Protein AF-A0A972BGI9-F1 (afdb_monomer_lite)

Secondary structure (DSSP, 8-state):
---------EEEBTTT--EEE--EEETTEEE-HHHHHHHHHS-TTSTTHHHHHHHHHHHHHHHHHHGGGS----------------PPP---

Radius of gyration: 20.23 Å; chains: 1; bounding box: 32×58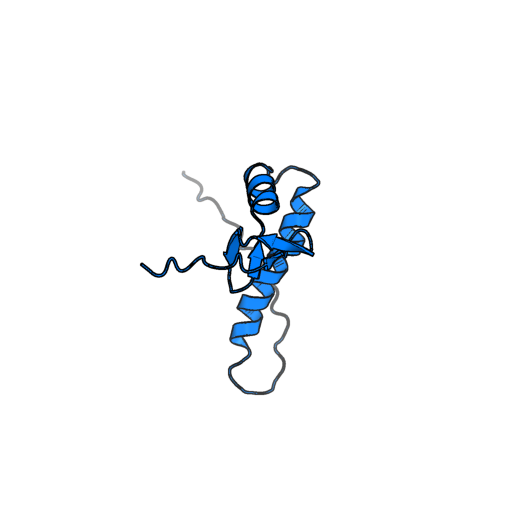×58 Å

Sequence (92 aa):
MIGMERQPSVVDCIICQREMPLGICILGMSICPQCEEDLVASRATHSGYDRYVERLRVLWRHIFNADTEVKGEAGFAKKSMEAVECLEPSTG

Foldseek 3Di:
DPPPPPDQQQFQALQPRDREGFDDAAPNHGHHPVRVVVLVPDDPPDPCNVSVVVSCVVSVVSVVVVVVPPDDDDDDDDDDDDDDDDDDDDDD

Structure (mmCIF, N/CA/C/O backbone):
data_AF-A0A972BGI9-F1
#
_entry.id   AF-A0A972BGI9-F1
#
loop_
_atom_site.group_PDB
_atom_site.id
_atom_site.type_symbol
_atom_site.label_atom_id
_atom_site.label_alt_id
_atom_site.label_comp_id
_atom_site.label_asym_id
_atom_site.label_entity_id
_atom_site.label_seq_id
_atom_site.pdbx_PDB_ins_code
_atom_site.Cartn_x
_atom_site.Cartn_y
_atom_site.Cartn_z
_atom_site.occupancy
_atom_site.B_iso_or_equiv
_atom_site.auth_seq_id
_atom_site.auth_comp_id
_atom_site.auth_asym_id
_atom_site.auth_atom_id
_atom_site.pdbx_PDB_model_num
ATOM 1 N N . MET A 1 1 ? -16.857 30.722 17.753 1.00 39.25 1 MET A N 1
ATOM 2 C CA . MET A 1 1 ? -16.506 29.745 16.703 1.00 39.25 1 MET A CA 1
ATOM 3 C C . MET A 1 1 ? -15.509 28.780 17.306 1.00 39.25 1 MET A C 1
ATOM 5 O O . MET A 1 1 ? -14.365 29.160 17.499 1.00 39.25 1 MET A O 1
ATOM 9 N N . ILE A 1 2 ? -15.960 27.593 17.711 1.00 46.47 2 ILE A N 1
ATOM 10 C CA . ILE A 1 2 ? -15.057 26.537 18.174 1.00 46.47 2 ILE A CA 1
ATOM 11 C C . ILE A 1 2 ? -14.485 25.932 16.894 1.00 46.47 2 ILE A C 1
ATOM 13 O O . ILE A 1 2 ? -15.185 25.205 16.192 1.00 46.47 2 ILE A O 1
ATOM 17 N N . GLY A 1 3 ? -13.266 26.320 16.525 1.00 52.12 3 GLY A N 1
ATOM 18 C CA . GLY A 1 3 ? -12.525 25.587 15.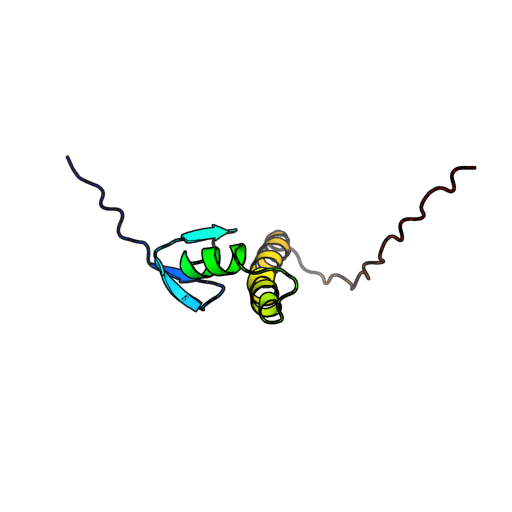511 1.00 52.12 3 GLY A CA 1
ATOM 19 C C . GLY A 1 3 ? -12.260 24.202 16.081 1.00 52.12 3 GLY A C 1
ATOM 20 O O . GLY A 1 3 ? -11.482 24.071 17.017 1.00 52.12 3 GLY A O 1
ATOM 21 N N . MET A 1 4 ? -12.951 23.178 15.579 1.00 51.34 4 MET A N 1
ATOM 22 C CA . MET A 1 4 ? -12.518 21.796 15.764 1.00 51.34 4 MET A CA 1
ATOM 23 C C . MET A 1 4 ? -11.226 21.634 14.966 1.00 51.34 4 MET A C 1
ATOM 25 O O . MET A 1 4 ? -11.233 21.199 13.815 1.00 51.34 4 MET A O 1
ATOM 29 N N . GLU A 1 5 ? -10.114 22.039 15.565 1.00 54.84 5 GLU A N 1
ATOM 30 C CA . GLU A 1 5 ? -8.790 21.564 15.196 1.00 54.84 5 GLU A CA 1
ATOM 31 C C . GLU A 1 5 ? -8.831 20.044 15.383 1.00 54.84 5 GLU A C 1
ATOM 33 O O . GLU A 1 5 ? -8.735 19.519 16.492 1.00 54.84 5 GLU A O 1
ATOM 38 N N . ARG A 1 6 ? -9.113 19.326 14.287 1.00 60.69 6 ARG A N 1
ATOM 39 C CA . ARG A 1 6 ? -8.959 17.874 14.226 1.00 60.69 6 ARG A CA 1
ATOM 40 C C . ARG A 1 6 ? -7.491 17.612 14.525 1.00 60.69 6 ARG A C 1
ATOM 42 O O . ARG A 1 6 ? -6.650 17.785 13.647 1.00 60.69 6 ARG A O 1
ATOM 49 N N . GLN A 1 7 ? -7.206 17.263 15.778 1.00 58.09 7 GLN A N 1
ATOM 50 C CA . GLN A 1 7 ? -5.929 16.704 16.202 1.00 58.09 7 GLN A CA 1
ATOM 51 C C . GLN A 1 7 ? -5.492 15.708 15.123 1.00 58.09 7 GLN A C 1
ATOM 53 O O . GLN A 1 7 ? -6.310 14.855 14.754 1.00 58.09 7 GLN A O 1
ATOM 58 N N . PRO A 1 8 ? -4.282 15.834 14.553 1.00 59.44 8 PRO A N 1
ATOM 59 C CA . PRO A 1 8 ? -3.825 14.883 13.560 1.00 59.44 8 PRO A CA 1
ATOM 60 C C . PRO A 1 8 ? -3.776 13.525 14.252 1.00 59.44 8 PRO A C 1
ATOM 62 O O . PRO A 1 8 ? -2.941 13.289 15.122 1.00 59.44 8 PRO A O 1
ATOM 65 N N . SER A 1 9 ? -4.724 12.653 13.914 1.00 68.50 9 SER A N 1
ATOM 66 C CA . SER A 1 9 ? -4.713 11.272 14.368 1.00 68.50 9 SER A CA 1
ATOM 67 C C . SER A 1 9 ? -3.466 10.641 13.771 1.00 68.50 9 SER A C 1
ATOM 69 O O . SER A 1 9 ? -3.401 10.405 12.560 1.00 68.50 9 SER A O 1
ATOM 71 N N . VAL A 1 10 ? -2.452 10.466 14.609 1.00 78.44 10 VAL A N 1
ATOM 72 C CA . VAL A 1 10 ? -1.249 9.732 14.251 1.00 78.44 10 VAL A CA 1
ATOM 73 C C . VAL A 1 10 ? -1.638 8.265 14.160 1.00 78.44 10 VAL A C 1
ATOM 75 O O . VAL A 1 10 ? -2.302 7.735 15.051 1.00 78.44 10 VAL A O 1
ATOM 78 N N . VAL A 1 11 ? -1.297 7.643 13.040 1.00 84.19 11 VAL A N 1
ATOM 79 C CA . VAL A 1 11 ? -1.659 6.260 12.741 1.00 84.19 11 VAL A CA 1
ATOM 80 C C . VAL A 1 11 ? -0.454 5.515 12.185 1.00 84.19 11 VAL A C 1
ATOM 82 O O . VAL A 1 11 ? 0.414 6.098 11.527 1.00 84.19 11 VAL A O 1
ATOM 85 N N . ASP A 1 12 ? -0.404 4.212 12.439 1.00 90.50 12 ASP A N 1
ATOM 86 C CA . ASP A 1 12 ? 0.661 3.354 11.937 1.00 90.50 12 ASP A CA 1
ATOM 87 C C . ASP A 1 12 ? 0.505 3.095 10.438 1.00 90.50 12 ASP A C 1
ATOM 89 O O . ASP A 1 12 ? -0.501 2.562 9.962 1.00 90.50 12 ASP A O 1
ATOM 93 N N . CYS A 1 13 ? 1.525 3.451 9.659 1.00 92.25 13 CYS A N 1
ATOM 94 C CA . CYS A 1 13 ? 1.550 3.125 8.237 1.00 92.25 13 CYS A CA 1
ATOM 95 C C . CYS A 1 13 ? 1.883 1.643 8.016 1.00 92.25 13 CYS A C 1
ATOM 97 O O . CYS A 1 13 ? 2.963 1.191 8.394 1.00 92.25 13 CYS A O 1
ATOM 99 N N . ILE A 1 14 ? 1.049 0.898 7.290 1.00 92.50 14 ILE A N 1
ATOM 100 C CA . ILE A 1 14 ? 1.303 -0.530 7.016 1.00 92.50 14 ILE A CA 1
ATOM 101 C C . ILE A 1 14 ? 2.541 -0.796 6.138 1.00 92.50 14 ILE A C 1
ATOM 103 O O . ILE A 1 14 ? 3.061 -1.911 6.124 1.00 92.50 14 ILE A O 1
ATOM 107 N N . ILE A 1 15 ? 3.041 0.212 5.411 1.00 92.38 15 ILE A N 1
ATOM 108 C CA . ILE A 1 15 ? 4.186 0.083 4.492 1.00 92.38 15 ILE A CA 1
ATOM 109 C C . ILE A 1 15 ? 5.521 0.366 5.198 1.00 92.38 15 ILE A C 1
ATOM 111 O O . ILE A 1 15 ? 6.476 -0.419 5.093 1.00 92.38 15 ILE A O 1
ATOM 115 N N . CYS A 1 16 ? 5.621 1.501 5.897 1.00 92.00 16 CYS A N 1
ATOM 116 C CA . CYS A 1 16 ? 6.849 1.911 6.583 1.00 92.00 16 CYS A CA 1
ATOM 117 C C . CYS A 1 16 ? 6.862 1.595 8.082 1.00 92.00 16 CYS A C 1
ATOM 119 O O . CYS A 1 16 ? 7.940 1.648 8.669 1.00 92.00 16 CYS A O 1
ATOM 121 N N . GLN A 1 17 ? 5.721 1.203 8.664 1.00 90.31 17 GLN A N 1
ATOM 122 C CA . GLN A 1 17 ? 5.539 0.883 10.088 1.00 90.31 17 GLN A CA 1
ATOM 123 C C . GLN A 1 17 ? 5.980 2.026 11.006 1.00 90.31 17 GLN A C 1
ATOM 125 O O . GLN A 1 17 ? 6.613 1.804 12.034 1.00 90.31 17 GLN A O 1
ATOM 130 N N . ARG A 1 18 ? 5.717 3.262 10.575 1.00 90.31 18 ARG A N 1
ATOM 131 C CA . ARG A 1 18 ? 5.965 4.468 11.361 1.00 90.31 18 ARG A CA 1
ATOM 132 C C . ARG A 1 18 ? 4.641 5.149 11.656 1.00 90.31 18 ARG A C 1
ATOM 134 O O . ARG A 1 18 ? 3.793 5.245 10.765 1.00 90.31 18 ARG A O 1
ATOM 141 N N . GLU A 1 19 ? 4.547 5.666 12.869 1.00 87.06 19 GLU A N 1
ATOM 142 C CA . GLU A 1 19 ? 3.513 6.583 13.322 1.00 87.06 19 GLU A CA 1
ATOM 143 C C . GLU A 1 19 ? 3.616 7.894 12.541 1.00 87.06 19 GLU A C 1
ATOM 145 O O . GLU A 1 19 ? 4.591 8.642 12.655 1.00 87.06 19 GLU A O 1
ATOM 150 N N . MET A 1 20 ? 2.639 8.140 11.674 1.00 85.56 20 MET A N 1
ATOM 151 C CA . MET A 1 20 ? 2.644 9.256 10.728 1.00 85.56 20 MET A CA 1
ATOM 152 C C . MET A 1 20 ? 1.258 9.912 10.684 1.00 85.56 20 MET A C 1
ATOM 154 O O . MET A 1 20 ? 0.266 9.284 11.070 1.00 85.56 20 MET A O 1
ATOM 158 N N . PRO A 1 21 ? 1.152 11.169 10.210 1.00 82.00 21 PRO A N 1
ATOM 159 C CA . PRO A 1 21 ? -0.148 11.763 9.927 1.00 82.00 21 PRO A CA 1
ATOM 160 C C . PRO A 1 21 ? -0.941 10.881 8.957 1.00 82.00 21 PRO A C 1
ATOM 162 O O . PRO A 1 21 ? -0.378 10.287 8.032 1.00 82.00 21 PRO A O 1
ATOM 165 N N . LEU A 1 22 ? -2.252 10.809 9.189 1.00 78.38 22 LEU A N 1
ATOM 166 C CA . LEU A 1 22 ? -3.187 10.037 8.379 1.00 78.38 22 LEU A CA 1
ATOM 167 C C . LEU A 1 22 ? -3.086 10.442 6.896 1.00 78.38 22 LEU A C 1
ATOM 169 O O . LEU A 1 22 ? -3.367 11.587 6.546 1.00 78.38 22 LEU A O 1
ATOM 173 N N . GLY A 1 23 ? -2.681 9.494 6.048 1.00 84.38 23 GLY A N 1
ATOM 174 C CA . GLY A 1 23 ? -2.825 9.570 4.593 1.00 84.38 23 GLY A CA 1
ATOM 175 C C . GLY A 1 23 ? -4.106 8.858 4.158 1.00 84.38 23 GLY A C 1
ATOM 176 O O . GLY A 1 23 ? -5.180 9.116 4.705 1.00 84.38 23 GLY A O 1
ATOM 177 N N . ILE A 1 24 ? -4.004 7.920 3.217 1.00 90.31 24 ILE A N 1
ATOM 178 C CA . ILE A 1 24 ? -5.137 7.065 2.840 1.00 90.31 24 ILE A CA 1
ATOM 179 C C . ILE A 1 24 ? -5.402 5.968 3.877 1.00 90.31 24 ILE A C 1
ATOM 181 O O . ILE A 1 24 ? -4.489 5.433 4.510 1.00 90.31 24 ILE A O 1
ATOM 185 N N . CYS A 1 25 ? -6.674 5.603 4.024 1.00 88.38 25 CYS A N 1
ATOM 186 C CA . CYS A 1 25 ? -7.121 4.505 4.873 1.00 88.38 25 CYS A CA 1
ATOM 187 C C . CYS A 1 25 ? -7.883 3.477 4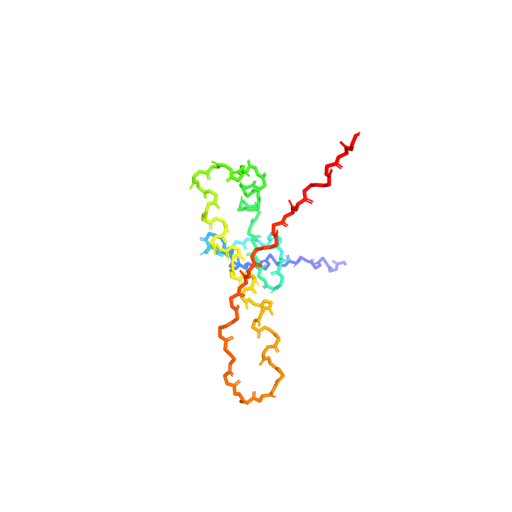.031 1.00 88.38 25 CYS A C 1
ATOM 189 O O . CYS A 1 25 ? -8.829 3.826 3.324 1.00 88.38 25 CYS A O 1
ATOM 191 N N . ILE A 1 26 ? -7.471 2.212 4.100 1.00 87.88 26 ILE A N 1
ATOM 192 C CA . ILE A 1 26 ? -8.037 1.091 3.347 1.00 87.88 26 ILE A CA 1
ATOM 193 C C . ILE A 1 26 ? -8.354 -0.021 4.346 1.00 87.88 26 ILE A C 1
ATOM 195 O O . ILE A 1 26 ? -7.456 -0.522 5.016 1.00 87.88 26 ILE A O 1
ATOM 199 N N . LEU A 1 27 ? -9.628 -0.413 4.459 1.00 86.62 27 LEU A N 1
ATOM 200 C CA . LEU A 1 27 ? -10.085 -1.467 5.385 1.00 86.62 27 LEU A CA 1
ATOM 201 C C . LEU A 1 27 ? -9.651 -1.242 6.849 1.00 86.6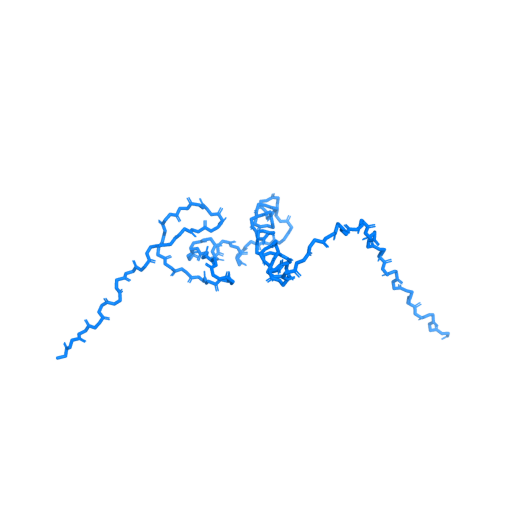2 27 LEU A C 1
ATOM 203 O O . LEU A 1 27 ? -9.301 -2.183 7.555 1.00 86.62 27 LEU A O 1
ATOM 207 N N . GLY A 1 28 ? -9.635 0.016 7.301 1.00 82.69 28 GLY A N 1
ATOM 208 C CA . GLY A 1 28 ? -9.209 0.381 8.658 1.00 82.69 28 GLY A CA 1
ATOM 209 C C . GLY A 1 28 ? -7.691 0.424 8.865 1.00 82.69 28 GLY A C 1
ATOM 210 O O . GLY A 1 28 ? -7.243 0.747 9.960 1.00 82.69 28 GLY A O 1
ATOM 211 N N . MET A 1 29 ? -6.897 0.142 7.831 1.00 87.38 29 MET A N 1
ATOM 212 C CA . MET A 1 29 ? -5.442 0.259 7.846 1.00 87.38 29 MET A CA 1
ATOM 213 C C . MET A 1 29 ? -4.984 1.518 7.119 1.00 87.38 29 MET A C 1
ATOM 215 O O . MET A 1 29 ? -5.487 1.851 6.048 1.00 87.38 29 MET A O 1
ATOM 219 N N . SER A 1 30 ? -3.991 2.198 7.677 1.00 90.75 30 SER A N 1
ATOM 220 C CA . SER A 1 30 ? -3.471 3.458 7.149 1.00 90.75 30 SER A CA 1
ATOM 221 C C . SER A 1 30 ? -2.198 3.292 6.330 1.00 90.75 30 SER A C 1
ATOM 223 O O . SER A 1 30 ? -1.314 2.497 6.658 1.00 90.75 30 SER A O 1
ATOM 225 N N . ILE A 1 31 ? -2.074 4.111 5.289 1.00 92.12 31 ILE A N 1
ATOM 226 C CA . ILE A 1 31 ? -0.836 4.351 4.551 1.00 92.12 31 ILE A CA 1
ATOM 227 C C . ILE A 1 31 ? -0.535 5.843 4.667 1.00 92.12 31 ILE A C 1
ATOM 229 O O . ILE A 1 31 ? -1.408 6.685 4.475 1.00 92.12 31 ILE A O 1
ATOM 233 N N . CYS A 1 32 ? 0.697 6.180 5.031 1.00 93.00 32 CYS A N 1
ATOM 234 C CA . CYS A 1 32 ? 1.103 7.572 5.161 1.00 93.00 32 CYS A CA 1
ATOM 235 C C . CYS A 1 32 ? 1.290 8.242 3.785 1.00 93.00 32 CYS A C 1
ATOM 237 O O . CYS A 1 32 ? 1.595 7.545 2.813 1.00 93.00 32 CYS A O 1
ATOM 239 N N . PRO A 1 33 ? 1.215 9.584 3.703 1.00 92.19 33 PRO A N 1
ATOM 240 C CA . PRO A 1 33 ? 1.291 10.304 2.428 1.00 92.19 33 PRO A CA 1
ATOM 241 C C . PRO A 1 33 ? 2.573 10.029 1.629 1.00 92.19 33 PRO A C 1
ATOM 243 O O . PRO A 1 33 ? 2.533 9.905 0.414 1.00 92.19 33 PRO A O 1
ATOM 246 N N . GLN A 1 34 ? 3.714 9.873 2.310 1.00 92.69 34 GLN A N 1
ATOM 247 C CA . GLN A 1 34 ? 4.989 9.572 1.645 1.00 92.69 34 GLN A CA 1
ATOM 248 C C . GLN A 1 34 ? 4.968 8.199 0.967 1.00 92.69 34 GLN A C 1
ATOM 250 O O . GLN A 1 34 ? 5.348 8.070 -0.188 1.00 92.69 34 GLN A O 1
ATOM 255 N N . CYS A 1 35 ? 4.486 7.166 1.668 1.00 91.69 35 CYS A N 1
ATOM 256 C CA . CYS A 1 35 ? 4.410 5.828 1.089 1.00 91.69 35 CYS A CA 1
ATOM 257 C C . CYS A 1 35 ? 3.339 5.721 0.004 1.00 91.69 35 CYS A C 1
ATOM 259 O O . CYS A 1 35 ? 3.480 4.891 -0.886 1.00 91.69 35 CYS A O 1
ATOM 261 N N . GLU A 1 36 ? 2.274 6.516 0.084 1.00 92.56 36 GLU A N 1
ATOM 262 C CA . GLU A 1 36 ? 1.290 6.638 -0.989 1.00 92.56 36 GLU A CA 1
ATOM 263 C C . GLU A 1 36 ? 1.923 7.241 -2.249 1.00 92.56 36 GLU A C 1
ATOM 265 O O . GLU A 1 36 ? 1.825 6.645 -3.320 1.00 92.56 36 GLU A O 1
ATOM 270 N N . GLU A 1 37 ? 2.620 8.372 -2.119 1.00 92.94 37 GLU A N 1
ATOM 271 C CA . GLU A 1 37 ? 3.296 9.032 -3.240 1.00 92.94 37 GLU A CA 1
ATOM 272 C C . GLU A 1 37 ? 4.353 8.118 -3.873 1.00 92.94 37 GLU A C 1
ATOM 274 O O . GLU A 1 37 ? 4.342 7.912 -5.089 1.00 92.94 37 GLU A O 1
ATOM 279 N N . ASP A 1 38 ? 5.196 7.484 -3.053 1.00 92.12 38 ASP A N 1
ATOM 280 C CA . ASP A 1 38 ? 6.196 6.525 -3.524 1.00 92.12 38 ASP A CA 1
ATOM 281 C C . ASP A 1 38 ? 5.551 5.329 -4.238 1.00 92.12 38 ASP A C 1
ATOM 283 O O . ASP A 1 38 ? 6.066 4.863 -5.257 1.00 92.12 38 ASP A O 1
ATOM 287 N N . LEU A 1 39 ? 4.427 4.815 -3.724 1.00 90.31 39 LEU A N 1
ATOM 288 C CA . LEU A 1 39 ? 3.709 3.690 -4.325 1.00 90.31 39 LEU A CA 1
ATOM 289 C C . LEU A 1 39 ? 3.144 4.058 -5.701 1.00 90.31 39 LEU A C 1
ATOM 291 O O . LEU A 1 39 ? 3.266 3.262 -6.632 1.00 90.31 39 LEU A O 1
ATOM 295 N N . VAL A 1 40 ? 2.543 5.245 -5.826 1.00 90.50 40 VAL A N 1
ATOM 296 C CA . VAL A 1 40 ? 1.958 5.751 -7.080 1.00 90.50 40 VAL A CA 1
ATOM 297 C C . VAL A 1 40 ? 3.045 6.082 -8.104 1.00 90.50 40 VAL A C 1
ATOM 299 O O . VAL A 1 40 ? 2.872 5.815 -9.294 1.00 90.50 40 VAL A O 1
ATOM 302 N N . ALA A 1 41 ? 4.177 6.627 -7.656 1.00 92.06 41 ALA A N 1
ATOM 303 C CA . ALA A 1 41 ? 5.315 6.936 -8.518 1.00 92.06 41 ALA A CA 1
ATOM 304 C C . ALA A 1 41 ? 6.098 5.680 -8.951 1.00 92.06 41 ALA A C 1
ATOM 306 O O . ALA A 1 41 ? 6.766 5.684 -9.989 1.00 92.06 41 ALA A O 1
ATOM 307 N N . SER A 1 42 ? 6.027 4.595 -8.175 1.00 91.06 42 SER A N 1
ATOM 308 C CA . SER A 1 42 ? 6.730 3.345 -8.467 1.00 91.06 42 SER A CA 1
ATOM 309 C C . SER A 1 42 ? 6.041 2.538 -9.569 1.00 91.06 42 SER A C 1
ATOM 311 O O . SER A 1 42 ? 4.839 2.288 -9.543 1.00 91.06 42 SER A O 1
ATOM 313 N N . ARG A 1 43 ? 6.824 2.021 -10.523 1.00 90.19 43 ARG A N 1
ATOM 314 C CA . ARG A 1 43 ? 6.328 1.058 -11.526 1.00 90.19 43 ARG A CA 1
ATOM 315 C C . ARG A 1 43 ? 6.414 -0.369 -10.981 1.00 90.19 43 ARG A C 1
ATOM 317 O O . ARG A 1 43 ? 7.397 -0.729 -10.338 1.00 90.19 43 ARG A O 1
ATOM 324 N N . ALA A 1 44 ? 5.457 -1.219 -11.350 1.00 87.75 44 ALA A N 1
ATOM 325 C CA . ALA A 1 44 ? 5.442 -2.637 -10.971 1.00 87.75 44 ALA A CA 1
ATOM 326 C C . ALA A 1 44 ? 6.673 -3.434 -11.452 1.00 87.75 44 ALA A C 1
ATOM 328 O O . ALA A 1 44 ? 6.944 -4.520 -10.957 1.00 87.75 44 ALA A O 1
ATOM 329 N N . THR A 1 45 ? 7.434 -2.896 -12.409 1.00 88.19 45 THR A N 1
ATOM 330 C CA . THR A 1 45 ? 8.675 -3.494 -12.921 1.00 88.19 45 THR A CA 1
ATOM 331 C C . THR A 1 45 ? 9.904 -3.199 -12.056 1.00 88.19 45 THR A C 1
ATOM 333 O O . THR A 1 45 ? 10.979 -3.717 -12.349 1.00 88.19 45 THR A O 1
ATOM 336 N N . HIS A 1 46 ? 9.804 -2.328 -11.045 1.00 88.00 46 HIS A N 1
ATOM 337 C CA . HIS A 1 46 ? 10.933 -2.042 -10.158 1.00 88.00 46 HIS A CA 1
ATOM 338 C C . HIS A 1 46 ? 11.125 -3.171 -9.146 1.00 88.00 46 HIS A C 1
ATOM 340 O O . HIS A 1 46 ? 10.176 -3.596 -8.499 1.00 88.00 46 HIS A O 1
ATOM 346 N N . SER A 1 47 ? 12.378 -3.568 -8.920 1.00 82.00 47 SER A N 1
ATOM 347 C CA . SER A 1 47 ? 12.759 -4.591 -7.932 1.00 82.00 47 SER A CA 1
ATOM 348 C C . SER A 1 47 ? 12.386 -4.244 -6.485 1.00 82.00 47 SER A C 1
ATOM 350 O O . SER A 1 47 ? 12.356 -5.114 -5.625 1.00 82.00 47 SER A O 1
ATOM 352 N N . GLY A 1 48 ? 12.103 -2.971 -6.191 1.00 84.12 48 GLY A N 1
ATOM 353 C CA . GLY A 1 48 ? 11.595 -2.535 -4.888 1.00 84.12 48 GLY A CA 1
ATOM 354 C C . GLY A 1 48 ? 10.077 -2.664 -4.730 1.00 84.12 48 GLY A C 1
ATOM 355 O O . GLY A 1 48 ? 9.576 -2.532 -3.613 1.00 84.12 48 GLY A O 1
ATOM 356 N N . TYR A 1 49 ? 9.340 -2.914 -5.818 1.00 89.50 49 TYR A N 1
ATOM 357 C CA . TYR A 1 49 ? 7.878 -2.928 -5.805 1.00 89.50 49 TYR A CA 1
ATOM 358 C C . TYR A 1 49 ? 7.310 -4.128 -5.039 1.00 89.50 49 TYR A C 1
ATOM 360 O O . TYR A 1 49 ? 6.259 -4.018 -4.405 1.00 89.50 49 TYR A O 1
ATOM 368 N N . ASP A 1 50 ? 8.046 -5.242 -5.003 1.00 89.38 50 ASP A N 1
ATOM 369 C CA . ASP A 1 50 ? 7.679 -6.448 -4.252 1.00 89.38 50 ASP A CA 1
ATOM 370 C C . ASP A 1 50 ? 7.410 -6.162 -2.771 1.00 89.38 50 ASP A C 1
ATOM 372 O O . ASP A 1 50 ? 6.496 -6.741 -2.182 1.00 89.38 50 ASP A O 1
ATOM 376 N N . ARG A 1 51 ? 8.133 -5.201 -2.177 1.00 89.81 51 ARG A N 1
ATOM 377 C CA . ARG A 1 51 ? 7.894 -4.769 -0.794 1.00 89.81 51 ARG A CA 1
ATOM 378 C C . ARG A 1 51 ? 6.481 -4.216 -0.617 1.00 89.81 51 ARG A C 1
ATOM 380 O O . ARG A 1 51 ? 5.836 -4.501 0.390 1.00 89.81 51 ARG A O 1
ATOM 387 N N . TYR A 1 52 ? 6.001 -3.410 -1.562 1.00 91.06 52 TYR A N 1
ATOM 388 C CA . TYR A 1 52 ? 4.648 -2.866 -1.495 1.00 91.06 52 TYR A CA 1
ATOM 389 C C . TYR A 1 52 ? 3.613 -3.971 -1.644 1.00 91.06 52 TYR A C 1
ATOM 391 O O . TYR A 1 52 ? 2.668 -4.022 -0.862 1.00 91.06 52 TYR A O 1
ATOM 399 N N . VAL A 1 53 ? 3.829 -4.898 -2.578 1.00 90.31 53 VAL A N 1
ATOM 400 C CA . VAL A 1 53 ? 2.952 -6.060 -2.767 1.00 90.31 53 VAL A CA 1
ATOM 401 C C . VAL A 1 53 ? 2.871 -6.885 -1.484 1.00 90.31 53 VAL A C 1
ATOM 403 O O . VAL A 1 53 ? 1.774 -7.203 -1.031 1.00 90.31 53 VAL A O 1
ATOM 406 N N . GLU A 1 54 ? 4.005 -7.196 -0.856 1.00 90.69 54 GLU A N 1
ATOM 407 C CA . GLU A 1 54 ? 4.047 -7.976 0.381 1.00 90.69 54 GLU A CA 1
ATOM 408 C C . GLU A 1 54 ? 3.305 -7.285 1.533 1.00 90.69 54 GLU A C 1
ATOM 410 O O . GLU A 1 54 ? 2.535 -7.927 2.249 1.00 90.69 54 GLU A O 1
ATOM 415 N N . ARG A 1 55 ? 3.471 -5.967 1.686 1.00 91.12 55 ARG A N 1
ATOM 416 C CA . ARG A 1 55 ? 2.767 -5.198 2.724 1.00 91.12 55 ARG A CA 1
ATOM 417 C C . ARG A 1 55 ? 1.272 -5.079 2.439 1.00 91.12 55 ARG A C 1
ATOM 419 O O . ARG A 1 55 ? 0.463 -5.263 3.345 1.00 91.12 55 ARG A O 1
ATOM 426 N N . LEU A 1 56 ? 0.889 -4.862 1.183 1.00 90.75 56 LEU A N 1
ATOM 427 C CA . LEU A 1 56 ? -0.513 -4.774 0.772 1.00 90.75 56 LEU A CA 1
ATOM 428 C C . LEU A 1 56 ? -1.232 -6.130 0.839 1.00 90.75 56 LEU A C 1
ATOM 430 O O . LEU A 1 56 ? -2.446 -6.149 1.020 1.00 90.75 56 LEU A O 1
ATOM 434 N N . ARG A 1 57 ? -0.525 -7.272 0.797 1.00 90.19 57 ARG A N 1
ATOM 435 C CA . ARG A 1 57 ? -1.117 -8.607 1.059 1.00 90.19 57 ARG A CA 1
ATOM 436 C C . ARG A 1 57 ? -1.805 -8.707 2.423 1.00 90.19 57 ARG A C 1
ATOM 438 O O . ARG A 1 57 ? -2.717 -9.518 2.575 1.00 90.19 57 ARG A O 1
ATOM 445 N N . VAL A 1 58 ? -1.413 -7.891 3.403 1.00 86.75 58 VAL A N 1
ATOM 446 C CA . VAL A 1 58 ? -2.092 -7.833 4.708 1.00 86.75 58 VAL A CA 1
ATOM 447 C C . VAL A 1 58 ? -3.540 -7.352 4.556 1.00 86.75 58 VAL A C 1
ATOM 449 O O . VAL A 1 58 ? -4.421 -7.909 5.208 1.00 86.75 58 VAL A O 1
ATOM 452 N N . LEU A 1 59 ? -3.807 -6.414 3.636 1.00 87.62 59 LEU A N 1
ATOM 453 C CA . LEU A 1 59 ? -5.167 -5.954 3.322 1.00 87.62 59 LEU A CA 1
ATOM 454 C C . LEU A 1 59 ? -6.049 -7.124 2.882 1.00 87.62 59 LEU A C 1
ATOM 456 O O . LEU A 1 59 ? -7.140 -7.319 3.407 1.00 87.62 59 LEU A O 1
ATOM 460 N N . TRP A 1 60 ? -5.536 -7.952 1.973 1.00 85.12 60 TRP A N 1
ATOM 461 C CA . TRP A 1 60 ? -6.243 -9.127 1.470 1.00 85.12 60 TRP A CA 1
ATOM 462 C C . TRP A 1 60 ? -6.541 -10.134 2.577 1.00 85.12 60 TRP A C 1
ATOM 464 O O . TRP A 1 60 ? -7.659 -10.630 2.667 1.00 85.12 60 TRP A O 1
ATOM 474 N N . ARG A 1 61 ? -5.576 -10.393 3.469 1.00 82.50 61 ARG A N 1
ATOM 475 C CA . ARG A 1 61 ? -5.792 -11.276 4.624 1.00 82.50 61 ARG A CA 1
ATOM 476 C C . ARG A 1 61 ? -6.933 -10.779 5.511 1.00 82.50 61 ARG A C 1
ATOM 478 O O . ARG A 1 61 ? -7.699 -11.598 5.997 1.00 82.50 61 ARG A O 1
ATOM 485 N N . HIS A 1 62 ? -7.057 -9.468 5.706 1.00 80.81 62 HIS A N 1
ATOM 486 C CA . HIS A 1 62 ? -8.164 -8.895 6.471 1.00 80.81 62 HIS A CA 1
ATOM 487 C C . HIS A 1 62 ? -9.521 -9.097 5.797 1.00 80.81 62 HIS A C 1
ATOM 489 O O . HIS A 1 62 ? -10.475 -9.390 6.504 1.00 80.81 62 HIS A O 1
ATOM 495 N N . ILE A 1 63 ? -9.606 -8.999 4.465 1.00 81.44 63 ILE A N 1
ATOM 496 C CA . ILE A 1 63 ? -10.847 -9.305 3.733 1.00 81.44 63 ILE A CA 1
ATOM 497 C C . ILE A 1 63 ? -11.221 -10.772 3.959 1.00 81.44 63 ILE A C 1
ATOM 499 O O . ILE A 1 63 ? -12.287 -11.057 4.485 1.00 81.44 63 ILE A O 1
ATOM 503 N N . PHE A 1 64 ? -10.306 -11.694 3.650 1.00 73.94 64 PHE A N 1
ATOM 504 C CA . PHE A 1 64 ? -10.599 -13.128 3.710 1.00 73.94 64 PHE A CA 1
ATOM 505 C C . PHE A 1 64 ? -10.784 -13.664 5.136 1.00 73.94 64 PHE A C 1
ATOM 507 O O . PHE A 1 64 ? -11.492 -14.648 5.322 1.00 73.94 64 PHE A O 1
ATOM 514 N N . ASN A 1 65 ? -10.175 -13.034 6.148 1.00 64.88 65 ASN A N 1
ATOM 515 C CA . ASN A 1 65 ? -10.419 -13.384 7.548 1.00 64.88 65 ASN A CA 1
ATOM 516 C C . ASN A 1 65 ? -11.699 -12.740 8.109 1.00 64.88 65 ASN A C 1
ATOM 518 O O . ASN A 1 65 ? -12.237 -13.250 9.092 1.00 64.88 65 ASN A O 1
ATOM 522 N N . ALA A 1 66 ? -12.194 -11.644 7.522 1.00 58.25 66 ALA A N 1
ATOM 523 C CA . ALA A 1 66 ? -13.456 -11.030 7.937 1.00 58.25 66 ALA A CA 1
ATOM 524 C C . ALA A 1 66 ? -14.674 -11.902 7.576 1.00 58.25 66 ALA A C 1
ATOM 526 O O . ALA A 1 66 ? -15.687 -11.840 8.268 1.00 58.25 66 ALA A O 1
ATOM 527 N N . ASP A 1 67 ? -14.559 -12.773 6.567 1.00 53.97 67 ASP A N 1
ATOM 528 C CA . ASP A 1 67 ? -15.583 -13.776 6.235 1.00 53.97 67 ASP A CA 1
ATOM 529 C C . ASP A 1 67 ? -15.682 -14.916 7.276 1.00 53.97 67 ASP A C 1
ATOM 531 O O . ASP A 1 67 ? -16.688 -15.623 7.337 1.00 53.97 67 ASP A O 1
ATOM 535 N N . THR A 1 68 ? -14.667 -15.090 8.131 1.00 52.56 68 THR A N 1
ATOM 536 C CA . THR A 1 68 ? -14.599 -16.161 9.150 1.00 52.56 68 THR A CA 1
ATOM 537 C C . THR A 1 68 ? -15.147 -15.788 10.531 1.00 52.56 68 THR A C 1
ATOM 539 O O . THR A 1 68 ? -15.092 -16.609 11.444 1.00 52.56 68 THR A O 1
ATOM 542 N N . GLU A 1 69 ? -15.725 -14.597 10.711 1.00 48.44 69 GLU A N 1
ATOM 543 C CA . GLU A 1 69 ? -16.398 -14.217 11.970 1.00 48.44 69 GLU A CA 1
ATOM 544 C C . GLU A 1 69 ? -17.910 -14.527 11.960 1.00 48.44 69 GLU A C 1
ATOM 546 O O . GLU A 1 69 ? -18.665 -14.075 12.824 1.00 48.44 69 GLU A O 1
ATOM 551 N N . VAL A 1 70 ? -18.375 -15.372 11.032 1.00 50.19 70 VAL A N 1
ATOM 552 C CA . VAL A 1 70 ? -19.663 -16.067 11.162 1.00 50.19 70 VAL A CA 1
ATOM 553 C C . VAL A 1 70 ? -19.401 -17.467 11.720 1.00 50.19 70 VAL A C 1
ATOM 555 O O . VAL A 1 70 ? -19.131 -18.404 10.982 1.00 50.19 70 VAL A O 1
ATOM 558 N N . LYS A 1 71 ? -19.447 -17.566 13.056 1.00 44.81 71 LYS A N 1
ATOM 559 C CA . LYS A 1 71 ? -19.566 -18.774 13.902 1.00 44.81 71 LYS A CA 1
ATOM 560 C C . LYS A 1 71 ? -19.506 -20.139 13.186 1.00 44.81 71 LYS A C 1
ATOM 562 O O . LYS A 1 71 ? -20.473 -20.531 12.538 1.00 44.81 71 LYS A O 1
ATOM 567 N N . GLY A 1 72 ? -18.511 -20.952 13.542 1.00 39.88 72 GLY A N 1
ATOM 568 C CA . GLY A 1 72 ? -18.660 -22.411 13.553 1.00 39.88 72 GLY A CA 1
ATOM 569 C C . GLY A 1 72 ? -17.461 -23.180 13.017 1.00 39.88 72 GLY A C 1
ATOM 570 O O . GLY A 1 72 ? -17.005 -22.964 11.904 1.00 39.88 72 GLY A O 1
ATOM 571 N N . GLU A 1 73 ? -16.976 -24.098 13.842 1.00 48.12 73 GLU A N 1
ATOM 572 C CA . GLU A 1 73 ? -15.947 -25.093 13.558 1.00 48.12 73 GLU A CA 1
ATOM 573 C C . GLU A 1 73 ? -16.155 -25.842 12.229 1.00 48.12 73 GLU A C 1
ATOM 575 O O . GLU A 1 73 ? -17.230 -26.380 11.979 1.00 48.12 73 GLU A O 1
ATOM 580 N N . ALA A 1 74 ? -15.094 -25.935 11.424 1.00 45.69 74 ALA A N 1
ATOM 581 C CA . ALA A 1 74 ? -14.543 -27.156 10.814 1.00 45.69 74 ALA A CA 1
ATOM 582 C C . ALA A 1 74 ? -13.684 -26.772 9.599 1.00 45.69 74 ALA A C 1
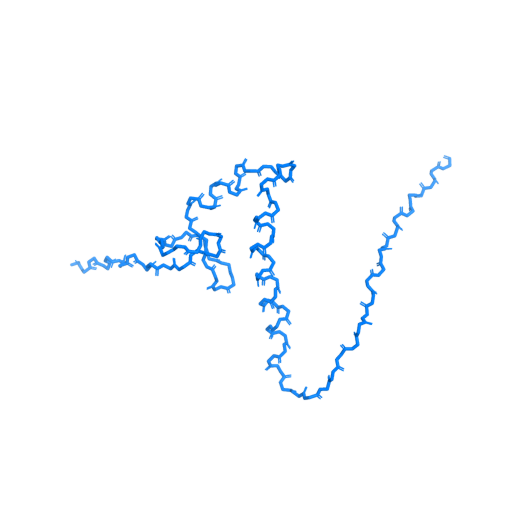ATOM 584 O O . ALA A 1 74 ? -14.071 -25.951 8.773 1.00 45.69 74 ALA A O 1
ATOM 585 N N . GLY A 1 75 ? -12.484 -27.354 9.526 1.00 54.53 75 GLY A N 1
ATOM 586 C CA . GLY A 1 75 ? -11.435 -26.988 8.578 1.00 54.53 75 GLY A CA 1
ATOM 587 C C . GLY A 1 75 ? -11.860 -26.993 7.111 1.00 54.53 75 GLY A C 1
ATOM 588 O O . GLY A 1 75 ? -12.684 -27.800 6.685 1.00 54.53 75 GLY A O 1
ATOM 589 N N . PHE A 1 76 ? -11.234 -26.118 6.321 1.00 47.81 76 PHE A N 1
ATOM 590 C CA . PHE A 1 76 ? -11.477 -26.070 4.889 1.00 47.81 76 PHE A CA 1
ATOM 591 C C . PHE A 1 76 ? -10.223 -26.378 4.081 1.00 47.81 76 PHE A C 1
ATOM 593 O O . PHE A 1 76 ? -9.149 -25.799 4.251 1.00 47.81 76 PHE A O 1
ATOM 600 N N . ALA A 1 77 ? -10.413 -27.373 3.223 1.00 51.03 77 ALA A N 1
ATOM 601 C CA . ALA A 1 77 ? -9.451 -27.994 2.349 1.00 51.03 77 ALA A CA 1
ATOM 602 C C . ALA A 1 77 ? -8.802 -27.001 1.379 1.00 51.03 77 ALA A C 1
ATOM 604 O O . ALA A 1 77 ? -9.434 -26.088 0.850 1.00 51.03 77 ALA A O 1
ATOM 605 N N . LYS A 1 78 ? -7.528 -27.274 1.083 1.00 54.50 78 LYS A N 1
ATOM 606 C CA . LYS A 1 78 ? -6.800 -26.728 -0.062 1.00 54.50 78 LYS A CA 1
ATOM 607 C C . LYS A 1 78 ? -7.628 -26.968 -1.325 1.00 54.50 78 LYS A C 1
ATOM 609 O O . LYS A 1 78 ? -7.727 -28.111 -1.768 1.00 54.50 78 LYS A O 1
ATOM 614 N N . LYS A 1 79 ? -8.189 -25.917 -1.920 1.00 49.44 79 LYS A N 1
ATOM 615 C CA . LYS A 1 79 ? -8.672 -25.985 -3.298 1.00 49.44 79 LYS A CA 1
ATOM 616 C C . LYS A 1 79 ? -7.703 -25.213 -4.177 1.00 49.44 79 LYS A C 1
ATOM 618 O O . LYS A 1 79 ? -7.608 -23.993 -4.100 1.00 49.44 79 LYS A O 1
ATOM 623 N N . SER A 1 80 ? -6.922 -25.980 -4.929 1.00 53.09 80 SER A N 1
ATOM 624 C CA . SER A 1 80 ? -6.010 -25.516 -5.965 1.00 53.09 80 SER A CA 1
ATOM 625 C C . SER A 1 80 ? -6.767 -24.611 -6.932 1.00 53.09 80 SER A C 1
ATOM 627 O O . SER A 1 80 ? -7.799 -24.999 -7.474 1.00 53.09 80 SER A O 1
ATOM 629 N N . MET A 1 81 ? -6.272 -23.392 -7.102 1.00 54.59 81 MET A N 1
ATOM 630 C CA . MET A 1 81 ? -6.786 -22.437 -8.071 1.00 54.59 81 MET A CA 1
ATOM 631 C C . MET A 1 81 ? -6.127 -22.763 -9.411 1.00 54.59 81 MET A C 1
ATOM 633 O O . MET A 1 81 ? -4.951 -22.468 -9.608 1.00 54.59 81 MET A O 1
ATOM 637 N N . GLU A 1 82 ? -6.847 -23.459 -10.289 1.00 59.66 82 GLU A N 1
ATOM 638 C CA . GLU A 1 82 ? -6.406 -23.669 -11.669 1.00 59.66 82 GLU A CA 1
ATOM 639 C C . GLU A 1 82 ? -6.569 -22.365 -12.459 1.00 59.66 82 GLU A C 1
ATOM 641 O O . GLU A 1 82 ? -7.578 -21.664 -12.338 1.00 59.66 82 GLU A O 1
ATOM 646 N N . ALA A 1 83 ? -5.541 -22.019 -13.234 1.00 60.31 83 ALA A N 1
ATOM 647 C CA . ALA A 1 83 ? -5.560 -20.885 -14.142 1.00 60.31 83 ALA A CA 1
ATOM 648 C C . ALA A 1 83 ? -6.434 -21.227 -15.355 1.00 60.31 83 ALA A C 1
ATOM 650 O O . ALA A 1 83 ? -6.254 -22.264 -15.985 1.00 60.31 83 ALA A O 1
ATOM 651 N N . VAL A 1 84 ? -7.382 -20.351 -15.683 1.00 68.81 84 VAL A N 1
ATOM 652 C CA . VAL A 1 84 ? -8.171 -20.464 -16.91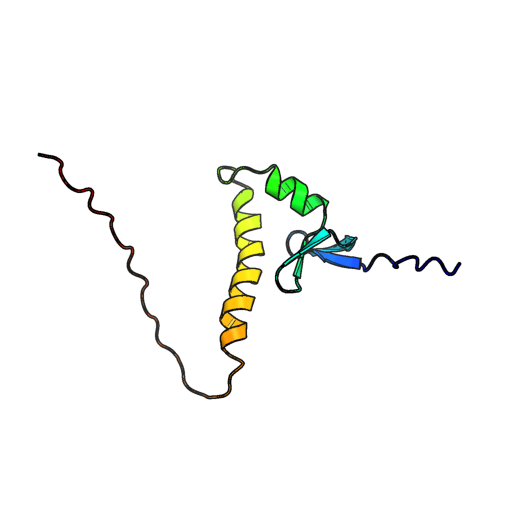1 1.00 68.81 84 VAL A CA 1
ATOM 653 C C . VAL A 1 84 ? -7.297 -19.980 -18.066 1.00 68.81 84 VAL A C 1
ATOM 655 O O . VAL A 1 84 ? -7.020 -18.787 -18.176 1.00 68.81 84 VAL A O 1
ATOM 658 N N . GLU A 1 85 ? -6.837 -20.903 -18.908 1.00 54.94 85 GLU A N 1
ATOM 659 C CA . GLU A 1 85 ? -6.193 -20.570 -20.178 1.00 54.94 85 GLU A CA 1
ATOM 660 C C . GLU A 1 85 ? -7.241 -20.012 -21.151 1.00 54.94 85 GLU A C 1
ATOM 662 O O . GLU A 1 85 ? -8.224 -20.670 -21.495 1.00 54.94 85 GLU A O 1
ATOM 667 N N . CYS A 1 86 ? -7.038 -18.771 -21.591 1.00 59.28 86 CYS A N 1
ATOM 668 C CA . CYS A 1 86 ? -7.834 -18.156 -22.643 1.00 59.28 86 CYS A CA 1
ATOM 669 C C . CYS A 1 86 ? -7.421 -18.757 -23.993 1.00 59.28 86 CYS A C 1
ATOM 671 O O . CYS A 1 86 ? -6.378 -18.390 -24.531 1.00 59.28 86 CYS A O 1
ATOM 673 N N . LEU A 1 87 ? -8.230 -19.657 -24.558 1.00 64.50 87 LEU A N 1
ATOM 674 C CA . LEU A 1 87 ? -8.100 -19.997 -25.974 1.00 64.50 87 LEU A CA 1
ATOM 675 C C . LEU A 1 87 ? -8.694 -18.864 -26.815 1.00 64.50 87 LEU A C 1
ATOM 677 O O . LEU A 1 87 ? -9.896 -18.597 -26.761 1.00 64.50 87 LEU A O 1
ATOM 681 N N . GLU A 1 88 ? -7.845 -18.210 -27.603 1.00 72.25 88 GLU A N 1
ATOM 682 C CA . GLU A 1 88 ? -8.281 -17.259 -28.620 1.00 72.25 88 GLU A CA 1
ATOM 683 C C . GLU A 1 88 ? -9.033 -18.008 -29.737 1.00 72.25 88 GLU A C 1
ATOM 685 O O . GLU A 1 88 ? -8.538 -19.021 -30.243 1.00 72.25 88 GLU A O 1
ATOM 690 N N . PRO A 1 89 ? -10.231 -17.553 -30.145 1.00 64.06 89 PRO A N 1
ATOM 691 C CA . PRO A 1 89 ? -10.953 -18.175 -31.241 1.00 64.06 89 PRO A CA 1
ATOM 692 C C . PRO A 1 89 ? -10.232 -17.903 -32.564 1.00 64.06 89 PRO A C 1
ATOM 694 O O . PRO A 1 89 ? -10.053 -16.757 -32.980 1.00 64.06 89 PRO A O 1
ATOM 697 N N . SER A 1 90 ? -9.839 -18.982 -33.241 1.00 58.47 90 SER A N 1
ATOM 698 C CA . SER A 1 90 ? -9.323 -18.951 -34.607 1.00 58.47 90 SER A CA 1
ATOM 699 C C . SER A 1 90 ? -10.370 -18.301 -35.513 1.00 58.47 90 SER A C 1
ATOM 701 O O . SER A 1 90 ? -11.439 -18.865 -35.742 1.00 58.47 90 SER A O 1
ATOM 703 N N . THR A 1 91 ? -10.087 -17.094 -35.998 1.00 60.97 91 THR A N 1
ATOM 704 C CA . THR A 1 91 ? -10.891 -16.482 -37.059 1.00 60.97 91 THR A CA 1
ATOM 705 C C . THR A 1 91 ? -10.457 -17.137 -38.368 1.00 60.97 91 THR A C 1
ATOM 707 O O . THR A 1 91 ? -9.266 -17.126 -38.682 1.00 60.97 91 THR A O 1
ATOM 710 N N . GLY A 1 92 ? -11.404 -17.808 -39.027 1.00 50.12 92 GLY A N 1
ATOM 711 C CA . GLY A 1 92 ? -11.200 -18.528 -40.287 1.00 50.12 92 GLY A CA 1
ATOM 712 C C . GLY A 1 92 ? -10.973 -17.633 -41.494 1.00 50.12 92 GLY A C 1
ATOM 713 O O . GLY A 1 92 ? -11.195 -16.405 -41.386 1.00 50.12 92 GLY A O 1
#

pLDDT: mean 74.83, std 17.27, range [39.25, 93.0]